Protein AF-A0A399T8A4-F1 (afdb_monomer_lite)

Sequence (99 aa):
AALARLAGGILARDGATALVLLGGEGARAVLGRQGADAILVRDAIREGMPRGTIEGGLLHGMPVVTKAGGFGSPSALTEIVPELLDPRPTEPTTQGDPA

Foldseek 3Di:
DVLLVVLVVCCVPPNDQAEEEEADVSVCSNCVVQAFPDWAFDQALDVQWTWTATPGGPRHRHIYIYHHHPDDDPCPVVVCVVVSPPPDPDDPPPPDDDD

Radius of gyration: 14.36 Å; chains: 1; bounding box: 26×35×48 Å

pLDDT: mean 87.86, std 14.81, range [43.66, 98.06]

Secondary structure (DSSP, 8-state):
-HHHHHHHHHHHHH--S-EEEESHHHHHHHHHHTT--EEEEEEEEETTEEEEEEESGGGTT-EEEEE-TT-S-TTHHHHHHHHHH--S-------PPP-

Structure (mmCIF, N/CA/C/O backbone):
data_AF-A0A399T8A4-F1
#
_entry.id   AF-A0A399T8A4-F1
#
loop_
_atom_site.group_PDB
_atom_site.id
_atom_site.type_symbol
_atom_site.label_atom_id
_atom_site.label_alt_id
_atom_site.label_comp_id
_atom_site.label_asym_id
_atom_site.label_entity_id
_atom_site.label_seq_id
_atom_site.pdbx_PDB_ins_code
_atom_site.Cartn_x
_atom_site.Cartn_y
_atom_site.Cartn_z
_atom_site.occupancy
_atom_site.B_iso_or_equiv
_atom_site.auth_seq_id
_atom_site.auth_comp_id
_atom_site.auth_asym_id
_atom_site.auth_atom_id
_atom_site.pdbx_PDB_model_num
ATOM 1 N N . ALA A 1 1 ? 4.407 -12.919 3.116 1.00 76.75 1 ALA A N 1
ATOM 2 C CA . ALA A 1 1 ? 4.193 -13.008 4.585 1.00 76.75 1 ALA A CA 1
ATOM 3 C C . ALA A 1 1 ? 5.044 -12.023 5.407 1.00 76.75 1 ALA A C 1
ATOM 5 O O . ALA A 1 1 ? 4.465 -11.233 6.145 1.00 76.75 1 ALA A O 1
ATOM 6 N N . ALA A 1 2 ? 6.383 -12.026 5.301 1.00 94.12 2 ALA A N 1
ATOM 7 C CA . ALA A 1 2 ? 7.249 -11.181 6.143 1.00 94.12 2 ALA A CA 1
ATOM 8 C C . ALA A 1 2 ? 7.031 -9.665 5.955 1.00 94.12 2 ALA A C 1
ATOM 10 O O . ALA A 1 2 ? 6.818 -8.966 6.943 1.00 94.12 2 ALA A O 1
ATOM 11 N N . LEU A 1 3 ? 6.999 -9.181 4.704 1.00 94.00 3 LEU A N 1
ATOM 12 C CA . LEU A 1 3 ? 6.743 -7.767 4.383 1.00 94.00 3 LEU A CA 1
ATOM 13 C C . LEU A 1 3 ? 5.443 -7.271 5.019 1.00 94.00 3 LEU A C 1
ATOM 15 O O . LEU A 1 3 ? 5.417 -6.255 5.698 1.00 94.00 3 LEU A O 1
ATOM 19 N N . ALA A 1 4 ? 4.375 -8.039 4.847 1.00 96.06 4 ALA A N 1
ATOM 20 C CA . ALA A 1 4 ? 3.055 -7.668 5.317 1.00 96.06 4 ALA A CA 1
ATOM 21 C C . ALA A 1 4 ? 2.941 -7.665 6.855 1.00 96.06 4 ALA A C 1
ATOM 23 O O . ALA A 1 4 ? 2.211 -6.858 7.421 1.00 96.06 4 ALA A O 1
ATOM 24 N N . ARG A 1 5 ? 3.718 -8.507 7.553 1.00 96.88 5 ARG A N 1
ATOM 25 C CA . ARG A 1 5 ? 3.858 -8.438 9.016 1.00 96.88 5 ARG A CA 1
ATOM 26 C C . ARG A 1 5 ? 4.585 -7.165 9.458 1.00 96.88 5 ARG A C 1
ATOM 28 O O . ARG A 1 5 ? 4.152 -6.537 10.417 1.00 96.88 5 ARG A O 1
ATOM 35 N N . LEU A 1 6 ? 5.683 -6.808 8.789 1.00 96.88 6 LEU A N 1
ATOM 36 C CA . LEU A 1 6 ? 6.459 -5.608 9.119 1.00 96.88 6 LEU A CA 1
ATOM 37 C C . LEU A 1 6 ? 5.663 -4.332 8.834 1.00 96.88 6 LEU A C 1
ATOM 39 O O . LEU A 1 6 ? 5.568 -3.480 9.709 1.00 96.88 6 LEU A O 1
ATOM 43 N N . ALA A 1 7 ? 5.034 -4.247 7.660 1.00 96.44 7 ALA A N 1
ATOM 44 C CA . ALA A 1 7 ? 4.172 -3.131 7.288 1.00 96.44 7 ALA A CA 1
ATOM 45 C C . ALA A 1 7 ? 3.030 -2.949 8.296 1.00 96.44 7 ALA A C 1
ATOM 47 O O . ALA A 1 7 ? 2.852 -1.851 8.809 1.00 96.44 7 ALA A O 1
ATOM 48 N N . GLY A 1 8 ? 2.324 -4.027 8.659 1.00 96.44 8 GLY A N 1
ATOM 49 C CA . GLY A 1 8 ? 1.278 -3.963 9.683 1.00 96.44 8 GLY A CA 1
ATOM 50 C C . GLY A 1 8 ? 1.796 -3.480 11.042 1.00 96.44 8 GLY A C 1
ATOM 51 O O . GLY A 1 8 ? 1.129 -2.695 11.706 1.00 96.44 8 GLY A O 1
ATOM 52 N N . GLY A 1 9 ? 3.009 -3.885 11.435 1.00 97.00 9 GLY A N 1
ATOM 53 C CA . GLY A 1 9 ? 3.648 -3.413 12.666 1.00 97.00 9 GLY A CA 1
ATOM 54 C C . GLY A 1 9 ? 4.000 -1.921 12.654 1.00 97.00 9 GLY A C 1
ATOM 55 O O . GLY A 1 9 ? 3.841 -1.268 13.678 1.00 97.00 9 GLY A O 1
ATOM 56 N N . ILE A 1 10 ? 4.447 -1.379 11.517 1.00 96.06 10 ILE A N 1
ATOM 57 C CA . ILE A 1 10 ? 4.735 0.058 11.359 1.00 96.06 10 ILE A CA 1
ATOM 58 C C . ILE A 1 10 ? 3.427 0.855 11.358 1.00 96.06 10 ILE A C 1
ATOM 60 O O . ILE A 1 10 ? 3.277 1.794 12.132 1.00 96.06 10 ILE A O 1
ATOM 64 N N . LEU A 1 11 ? 2.443 0.423 10.564 1.00 95.94 11 LEU A N 1
ATOM 65 C CA . LEU A 1 11 ? 1.143 1.091 10.457 1.00 95.94 11 LEU A CA 1
ATOM 66 C C . LEU A 1 11 ? 0.403 1.146 11.795 1.00 95.94 11 LEU A C 1
ATOM 68 O O . LEU A 1 11 ? -0.212 2.157 12.108 1.00 95.94 11 LEU A O 1
ATOM 72 N N . ALA A 1 12 ? 0.484 0.087 12.602 1.00 94.31 12 ALA A N 1
ATOM 73 C CA . ALA A 1 12 ? -0.140 0.060 13.922 1.00 94.31 12 ALA A CA 1
ATOM 74 C C . ALA A 1 12 ? 0.552 0.978 14.946 1.00 94.31 12 ALA A C 1
ATOM 76 O O . ALA A 1 12 ? -0.083 1.386 15.914 1.00 94.31 12 ALA A O 1
ATOM 77 N N . ARG A 1 13 ? 1.849 1.266 14.770 1.00 95.50 13 ARG A N 1
ATOM 78 C CA . ARG A 1 13 ? 2.638 2.074 15.710 1.00 95.50 13 ARG A CA 1
ATOM 79 C C . ARG A 1 13 ? 2.632 3.556 15.365 1.00 95.50 13 ARG A C 1
ATOM 81 O O . ARG A 1 13 ? 2.414 4.370 16.253 1.00 95.50 13 ARG A O 1
ATOM 88 N N . ASP A 1 14 ? 2.872 3.871 14.098 1.00 93.12 14 ASP A N 1
ATOM 89 C CA . ASP A 1 14 ? 3.171 5.231 13.641 1.00 93.12 14 ASP A CA 1
ATOM 90 C C . ASP A 1 14 ? 2.099 5.774 12.676 1.00 93.12 14 ASP A C 1
ATOM 92 O O . ASP A 1 14 ? 2.051 6.973 12.405 1.00 93.12 14 ASP A O 1
ATOM 96 N N . GLY A 1 15 ? 1.211 4.908 12.172 1.00 91.75 15 GLY A N 1
ATOM 97 C CA . GLY A 1 15 ? 0.235 5.259 11.141 1.00 91.75 15 GLY A CA 1
ATOM 98 C C . GLY A 1 15 ? 0.872 5.518 9.771 1.00 91.75 15 GLY A C 1
ATOM 99 O O . GLY A 1 15 ? 2.058 5.283 9.544 1.00 91.75 15 GLY A O 1
ATOM 100 N N . ALA A 1 16 ? 0.053 5.977 8.826 1.00 92.44 16 ALA A N 1
ATOM 101 C CA . ALA A 1 16 ? 0.491 6.500 7.535 1.00 92.44 16 ALA A CA 1
ATOM 102 C C . ALA A 1 16 ? -0.591 7.420 6.960 1.00 92.44 16 ALA A C 1
ATOM 104 O O . ALA A 1 16 ? -1.774 7.243 7.244 1.00 92.44 16 ALA A O 1
ATOM 105 N N . THR A 1 17 ? -0.193 8.378 6.127 1.00 92.19 17 THR A N 1
ATOM 106 C CA . THR A 1 17 ? -1.128 9.228 5.373 1.00 92.19 17 THR A CA 1
ATOM 107 C C . THR A 1 17 ? -1.507 8.619 4.025 1.00 92.19 17 THR A C 1
ATOM 109 O O . THR A 1 17 ? -2.593 8.886 3.522 1.00 92.19 17 THR A O 1
ATOM 112 N N . ALA A 1 18 ? -0.633 7.791 3.449 1.00 93.62 18 ALA A N 1
ATOM 113 C CA . ALA A 1 18 ? -0.850 7.087 2.192 1.00 93.62 18 ALA A CA 1
ATOM 114 C C . ALA A 1 18 ? 0.048 5.844 2.093 1.00 93.62 18 ALA A C 1
ATOM 116 O O . ALA A 1 18 ? 1.057 5.726 2.795 1.00 93.62 18 ALA A O 1
ATOM 117 N N . LEU A 1 19 ? -0.293 4.935 1.179 1.00 95.25 19 LEU A N 1
ATOM 118 C CA . LEU A 1 19 ? 0.486 3.734 0.881 1.00 95.25 19 LEU A CA 1
ATOM 119 C C . LEU A 1 19 ? 0.923 3.682 -0.582 1.00 95.25 19 LEU A C 1
ATOM 121 O O . LEU A 1 19 ? 0.127 3.910 -1.487 1.00 95.25 19 LEU A O 1
ATOM 125 N N . VAL A 1 20 ? 2.172 3.281 -0.820 1.00 95.69 20 VAL A N 1
ATOM 126 C CA . VAL A 1 20 ? 2.658 2.898 -2.152 1.00 95.69 20 VAL A CA 1
ATOM 127 C C . VAL A 1 20 ? 3.086 1.435 -2.107 1.00 95.69 20 VAL A C 1
ATOM 129 O O . VAL A 1 20 ? 3.999 1.071 -1.367 1.00 95.69 20 VAL A O 1
ATOM 132 N N . LEU A 1 21 ? 2.415 0.581 -2.881 1.00 95.56 21 LEU A N 1
ATOM 133 C CA . LEU A 1 21 ? 2.617 -0.867 -2.872 1.00 95.56 21 LEU A CA 1
ATOM 134 C C . LEU A 1 21 ? 3.142 -1.356 -4.223 1.00 95.56 21 LEU A C 1
ATOM 136 O O . LEU A 1 21 ? 2.508 -1.196 -5.266 1.00 95.56 21 LEU A O 1
ATOM 140 N N . LEU A 1 22 ? 4.312 -1.989 -4.193 1.00 93.25 22 LEU A N 1
ATOM 141 C CA . LEU A 1 22 ? 5.019 -2.453 -5.382 1.00 93.25 22 LEU A CA 1
ATOM 142 C C . LEU A 1 22 ? 4.982 -3.973 -5.484 1.00 93.25 22 LEU A C 1
ATOM 144 O O . LEU A 1 22 ? 5.367 -4.682 -4.556 1.00 93.25 22 LEU A O 1
ATOM 148 N N . GLY A 1 23 ? 4.573 -4.465 -6.649 1.00 92.62 23 GLY A N 1
ATOM 149 C CA . GLY A 1 23 ? 4.387 -5.887 -6.904 1.00 92.62 23 GLY A CA 1
ATOM 150 C C . GLY A 1 23 ? 3.050 -6.409 -6.371 1.00 92.62 23 GLY A C 1
ATOM 151 O O . GLY A 1 23 ? 2.561 -6.003 -5.319 1.00 92.62 23 GLY A O 1
ATOM 152 N N . GLY A 1 24 ? 2.452 -7.345 -7.109 1.00 92.50 24 GLY A N 1
ATOM 153 C CA . GLY A 1 24 ? 1.101 -7.831 -6.815 1.00 92.50 24 GLY A CA 1
ATOM 154 C C . GLY A 1 24 ? 1.004 -8.656 -5.530 1.00 92.50 24 GLY A C 1
ATOM 155 O O . GLY A 1 24 ? 0.084 -8.452 -4.744 1.00 92.50 24 GLY A O 1
ATOM 156 N N . GLU A 1 25 ? 1.953 -9.566 -5.300 1.00 94.31 25 GLU A N 1
ATOM 157 C CA . GLU A 1 25 ? 1.933 -10.458 -4.131 1.00 94.31 25 GLU A CA 1
ATOM 158 C C . GLU A 1 25 ? 2.160 -9.688 -2.824 1.00 94.31 25 GLU A C 1
ATOM 160 O O . GLU A 1 25 ? 1.431 -9.859 -1.848 1.00 94.31 25 GLU A O 1
ATOM 165 N N . GLY A 1 26 ? 3.139 -8.777 -2.818 1.00 94.25 26 GLY A N 1
ATOM 166 C CA . GLY A 1 26 ? 3.411 -7.909 -1.674 1.00 94.25 26 GLY A CA 1
ATOM 167 C C . GLY A 1 26 ? 2.216 -7.019 -1.340 1.00 94.25 26 GLY A C 1
ATOM 168 O O . GLY A 1 26 ? 1.802 -6.973 -0.182 1.00 94.25 26 GLY A O 1
ATOM 169 N N . ALA A 1 27 ? 1.626 -6.381 -2.357 1.00 95.75 27 ALA A N 1
ATOM 170 C CA . ALA A 1 27 ? 0.446 -5.540 -2.193 1.00 95.75 27 ALA A CA 1
ATOM 171 C C . ALA A 1 27 ? -0.742 -6.321 -1.616 1.00 95.75 27 ALA A C 1
ATOM 173 O O . ALA A 1 27 ? -1.299 -5.915 -0.597 1.00 95.75 27 ALA A O 1
ATOM 174 N N . ARG A 1 28 ? -1.085 -7.478 -2.205 1.00 95.69 28 ARG A N 1
ATOM 175 C CA . ARG A 1 28 ? -2.179 -8.333 -1.713 1.00 95.69 28 ARG A CA 1
ATOM 176 C C . ARG A 1 28 ? -1.946 -8.800 -0.284 1.00 95.69 28 ARG A C 1
ATOM 178 O O . ARG A 1 28 ? -2.861 -8.737 0.530 1.00 95.69 28 ARG A O 1
ATOM 185 N N . ALA A 1 29 ? -0.728 -9.229 0.039 1.00 97.12 29 ALA A N 1
ATOM 186 C CA . ALA A 1 29 ? -0.408 -9.696 1.380 1.00 97.12 29 ALA A CA 1
ATOM 187 C C . ALA A 1 29 ? -0.530 -8.579 2.430 1.00 97.12 29 ALA A C 1
ATOM 189 O O . ALA A 1 29 ? -1.013 -8.843 3.529 1.00 97.12 29 ALA A O 1
ATOM 190 N N . VAL A 1 30 ? -0.084 -7.355 2.116 1.00 97.31 30 VAL A N 1
ATOM 191 C CA . VAL A 1 30 ? -0.222 -6.188 3.006 1.00 97.31 30 VAL A CA 1
ATOM 192 C C . VAL A 1 30 ? -1.697 -5.850 3.193 1.00 97.31 30 VAL A C 1
ATOM 194 O O . VAL A 1 30 ? -2.174 -5.871 4.321 1.00 97.31 30 VAL A O 1
ATOM 197 N N . LEU A 1 31 ? -2.431 -5.620 2.103 1.00 97.25 31 LEU A N 1
ATOM 198 C CA . LEU A 1 31 ? -3.840 -5.220 2.144 1.00 97.25 31 LEU A CA 1
ATOM 199 C C . LEU A 1 31 ? -4.713 -6.257 2.861 1.00 97.25 31 LEU A C 1
ATOM 201 O O . LEU A 1 31 ? -5.444 -5.910 3.786 1.00 97.25 31 LEU A O 1
ATOM 205 N N . GLY A 1 32 ? -4.558 -7.539 2.520 1.00 97.25 32 GLY A N 1
ATOM 206 C CA . GLY A 1 32 ? -5.334 -8.616 3.133 1.00 97.25 32 GLY A CA 1
ATOM 207 C C . GLY A 1 32 ? -5.085 -8.761 4.636 1.00 97.25 32 GLY A C 1
ATOM 208 O O . GLY A 1 32 ? -6.021 -8.985 5.396 1.00 97.25 32 GLY A O 1
ATOM 209 N N . ARG A 1 33 ? -3.846 -8.569 5.113 1.00 96.75 33 ARG A N 1
ATOM 210 C CA . ARG A 1 33 ? -3.552 -8.610 6.561 1.00 96.75 33 ARG A CA 1
ATOM 211 C C . ARG A 1 33 ? -4.144 -7.441 7.334 1.00 96.75 33 ARG A C 1
ATOM 213 O O . ARG A 1 33 ? -4.395 -7.591 8.525 1.00 96.75 33 ARG A O 1
ATOM 220 N N . GLN A 1 34 ? -4.341 -6.304 6.675 1.00 96.88 34 GLN A N 1
ATOM 221 C CA . GLN A 1 34 ? -4.970 -5.132 7.276 1.00 96.88 34 GLN A CA 1
ATOM 222 C C . GLN A 1 34 ? -6.503 -5.160 7.144 1.00 96.88 34 GLN A C 1
ATOM 224 O O . GLN A 1 34 ? -7.164 -4.234 7.612 1.00 96.88 34 GLN A O 1
ATOM 229 N N . GLY A 1 35 ? -7.062 -6.222 6.550 1.00 97.44 35 GLY A N 1
ATOM 230 C CA . GLY A 1 35 ? -8.501 -6.428 6.395 1.00 97.44 35 GLY A CA 1
ATOM 231 C C . GLY A 1 35 ? -9.135 -5.617 5.267 1.00 97.44 35 GLY A C 1
ATOM 232 O O . GLY A 1 35 ? -10.328 -5.362 5.333 1.00 97.44 35 GLY A O 1
ATOM 233 N N . ALA A 1 36 ? -8.356 -5.164 4.280 1.00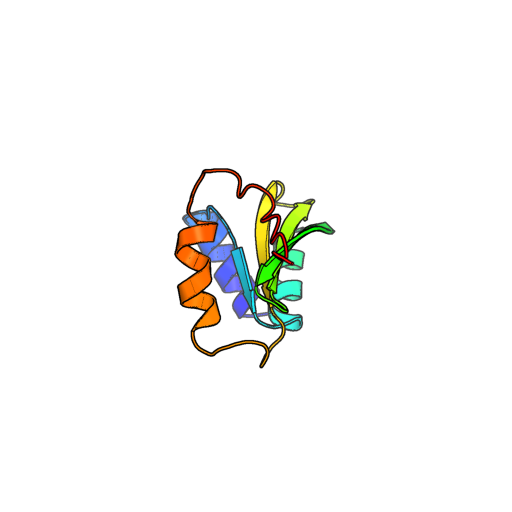 98.06 36 ALA A N 1
ATOM 234 C CA . ALA A 1 36 ? -8.904 -4.452 3.131 1.00 98.06 36 ALA A CA 1
ATOM 235 C C . ALA A 1 36 ? -9.704 -5.400 2.223 1.00 98.06 36 ALA A C 1
ATOM 237 O O . ALA A 1 36 ? -9.217 -6.476 1.867 1.00 98.06 36 ALA A O 1
ATOM 238 N N . ASP A 1 37 ? -10.883 -4.952 1.801 1.00 97.56 37 ASP A N 1
ATOM 239 C CA . ASP A 1 37 ? -11.789 -5.684 0.915 1.00 97.56 37 ASP A CA 1
ATOM 240 C C . ASP A 1 37 ? -11.504 -5.362 -0.556 1.00 97.56 37 ASP A C 1
ATOM 242 O O . ASP A 1 37 ? -11.492 -6.246 -1.416 1.00 97.56 37 ASP A O 1
ATOM 246 N N . ALA A 1 38 ? -11.252 -4.083 -0.853 1.00 97.19 38 ALA A N 1
ATOM 247 C CA . ALA A 1 38 ? -11.039 -3.602 -2.212 1.00 97.19 38 ALA A CA 1
ATOM 248 C C . ALA A 1 38 ? -10.185 -2.325 -2.263 1.00 97.19 38 ALA A C 1
ATOM 250 O O . ALA A 1 38 ? -9.888 -1.688 -1.252 1.00 97.19 38 ALA A O 1
ATOM 251 N N . ILE A 1 39 ? -9.805 -1.946 -3.485 1.00 97.62 39 ILE A N 1
ATOM 252 C CA . ILE A 1 39 ? -9.309 -0.607 -3.803 1.00 97.62 39 ILE A CA 1
ATOM 253 C C . ILE A 1 39 ? -10.317 0.029 -4.753 1.00 97.62 39 ILE A C 1
ATOM 255 O O . ILE A 1 39 ? -10.516 -0.469 -5.863 1.00 97.62 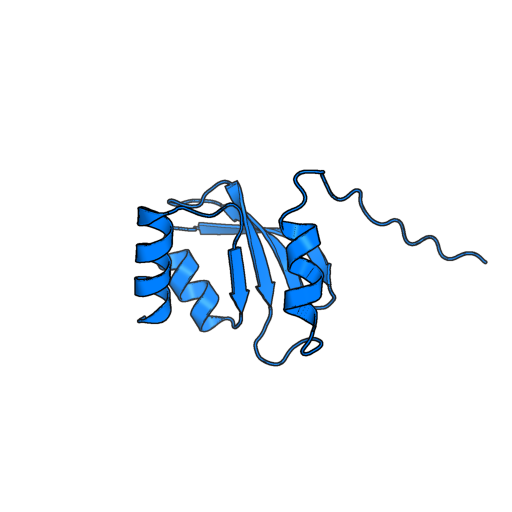39 ILE A O 1
ATOM 259 N N . LEU A 1 40 ? -10.910 1.149 -4.346 1.00 97.44 40 LEU A N 1
ATOM 260 C CA . LEU A 1 40 ? -11.665 2.006 -5.248 1.00 97.44 40 LEU A CA 1
ATOM 261 C C . LEU A 1 40 ? -10.673 2.831 -6.074 1.00 97.44 40 LEU A C 1
ATOM 263 O O . LEU A 1 40 ? -10.122 3.826 -5.597 1.00 97.44 40 LEU A O 1
ATOM 267 N N . VAL A 1 41 ? -10.396 2.378 -7.295 1.00 96.25 41 VAL A N 1
ATOM 268 C CA . VAL A 1 41 ? -9.476 3.053 -8.218 1.00 96.25 41 VAL A CA 1
ATOM 269 C C . VAL A 1 41 ? -10.128 4.333 -8.737 1.00 96.25 41 VAL A C 1
ATOM 271 O O . VAL A 1 41 ? -11.266 4.301 -9.199 1.00 96.25 41 VAL A O 1
ATOM 274 N N . ARG A 1 42 ? -9.406 5.454 -8.652 1.00 93.56 42 ARG A N 1
ATOM 275 C CA . ARG A 1 42 ? -9.873 6.771 -9.110 1.00 93.56 42 ARG A CA 1
ATOM 276 C C . ARG A 1 42 ? -9.264 7.132 -10.459 1.00 93.56 42 ARG A C 1
ATOM 278 O O . ARG A 1 42 ? -9.979 7.478 -11.389 1.00 93.56 42 ARG A O 1
ATOM 285 N N . ASP A 1 43 ? -7.945 7.024 -10.546 1.00 93.81 43 ASP A N 1
ATOM 286 C CA . ASP A 1 43 ? -7.145 7.371 -11.717 1.00 93.81 43 ASP A CA 1
ATOM 287 C C . ASP A 1 43 ? -5.793 6.636 -11.671 1.00 93.81 43 ASP A C 1
ATOM 289 O O . ASP A 1 43 ? -5.616 5.651 -10.944 1.00 93.81 43 ASP A O 1
ATOM 293 N N . ALA A 1 44 ? -4.834 7.096 -12.470 1.00 92.88 44 ALA A N 1
ATOM 294 C CA . ALA A 1 44 ? -3.446 6.682 -12.391 1.00 92.88 44 ALA A CA 1
ATOM 295 C C . ALA A 1 44 ? -2.562 7.919 -12.219 1.00 92.88 44 ALA A C 1
ATOM 297 O O . ALA A 1 44 ? -2.608 8.832 -13.040 1.00 92.88 44 ALA A O 1
ATOM 298 N N . ILE A 1 45 ? -1.735 7.929 -11.171 1.00 92.06 45 ILE A N 1
ATOM 299 C CA . ILE A 1 45 ? -0.823 9.050 -10.897 1.00 92.06 45 ILE A CA 1
ATOM 300 C C . ILE A 1 45 ? 0.290 9.128 -11.949 1.00 92.06 45 ILE A C 1
ATOM 302 O O . ILE A 1 45 ? 0.759 10.202 -12.304 1.00 92.06 45 ILE A O 1
ATOM 306 N N . ARG A 1 46 ? 0.697 7.977 -12.483 1.00 92.69 46 ARG A N 1
ATOM 307 C CA . ARG A 1 46 ? 1.581 7.810 -13.642 1.00 92.69 46 ARG A CA 1
ATOM 308 C C . ARG A 1 46 ? 1.143 6.558 -14.397 1.00 92.69 46 ARG A C 1
ATOM 310 O O . ARG A 1 46 ? 0.410 5.727 -13.851 1.00 92.69 46 ARG A O 1
ATOM 317 N N . GLU A 1 47 ? 1.617 6.386 -15.627 1.00 88.94 47 GLU A N 1
ATOM 318 C CA . GLU A 1 47 ? 1.342 5.178 -16.407 1.00 88.94 47 GLU A CA 1
ATOM 319 C C . GLU A 1 47 ? 1.726 3.909 -15.621 1.00 88.94 47 GLU A C 1
ATOM 321 O O . GLU A 1 47 ? 2.815 3.803 -15.052 1.00 88.94 47 GLU A O 1
ATOM 326 N N . GLY A 1 48 ? 0.790 2.958 -15.538 1.00 90.62 48 GLY A N 1
ATOM 327 C CA . GLY A 1 48 ? 0.936 1.712 -14.776 1.00 90.62 48 GLY A CA 1
ATOM 328 C C . GLY A 1 48 ? 1.055 1.871 -13.257 1.00 90.62 48 GLY A C 1
ATOM 329 O O . GLY A 1 48 ? 1.438 0.913 -12.578 1.00 90.62 48 GLY A O 1
ATOM 330 N N . MET A 1 49 ? 0.696 3.042 -12.720 1.00 93.94 49 MET A N 1
ATOM 331 C CA . MET A 1 49 ? 0.603 3.313 -11.285 1.00 93.94 49 MET A CA 1
ATOM 332 C C . MET A 1 49 ? -0.820 3.747 -10.889 1.00 93.94 49 MET A C 1
ATOM 334 O O . MET A 1 49 ? -1.063 4.941 -10.697 1.00 93.94 49 MET A O 1
ATOM 338 N N . PRO A 1 50 ? -1.787 2.813 -10.774 1.00 94.50 50 PRO A N 1
ATOM 339 C CA . PRO A 1 50 ? -3.143 3.145 -10.349 1.00 94.50 50 PRO A CA 1
ATOM 340 C C . PRO A 1 50 ? -3.166 3.754 -8.949 1.00 94.50 50 PRO A C 1
ATOM 342 O O . PRO A 1 50 ? -2.516 3.233 -8.034 1.00 94.50 50 PRO A O 1
ATOM 345 N N . ARG A 1 51 ? -3.962 4.810 -8.782 1.00 95.44 51 ARG A N 1
ATOM 346 C CA . ARG A 1 51 ? -4.226 5.495 -7.517 1.00 95.44 51 ARG A CA 1
ATOM 347 C C . ARG A 1 51 ? -5.690 5.317 -7.131 1.00 95.44 51 ARG A C 1
ATOM 349 O O . ARG A 1 51 ? -6.600 5.424 -7.953 1.00 95.44 51 ARG A O 1
ATOM 356 N N . GLY A 1 52 ? -5.925 5.051 -5.857 1.00 95.62 52 GLY A N 1
ATOM 357 C CA . GLY A 1 52 ? -7.261 4.828 -5.334 1.00 95.62 52 GLY A CA 1
ATOM 358 C C . GLY A 1 52 ? -7.347 4.994 -3.829 1.00 95.62 52 GLY A C 1
ATOM 359 O O . GLY A 1 52 ? -6.455 5.547 -3.184 1.00 95.62 52 GLY A O 1
ATOM 360 N N . THR A 1 53 ? -8.444 4.498 -3.279 1.00 97.00 53 THR A N 1
ATOM 361 C CA . THR A 1 53 ? -8.729 4.504 -1.845 1.00 97.00 53 THR A CA 1
ATOM 362 C C . THR A 1 53 ? -9.001 3.087 -1.371 1.00 97.00 53 THR A C 1
ATOM 364 O O . THR A 1 53 ? -9.655 2.317 -2.073 1.00 97.00 53 THR A O 1
ATOM 367 N N . ILE A 1 54 ? -8.471 2.730 -0.203 1.00 98.06 54 ILE A N 1
ATOM 368 C CA . ILE A 1 54 ? -8.705 1.420 0.405 1.00 98.06 54 ILE A CA 1
ATOM 369 C C . ILE A 1 54 ? -10.128 1.359 0.970 1.00 98.06 54 ILE A C 1
ATOM 371 O O . ILE A 1 54 ? -10.542 2.226 1.738 1.00 98.06 54 ILE A O 1
ATOM 375 N N . GLU A 1 55 ? -10.849 0.298 0.624 1.00 98.00 55 GLU A N 1
ATOM 376 C CA . GLU A 1 55 ? -12.160 -0.039 1.171 1.00 98.00 55 GLU A CA 1
ATOM 377 C C . GLU A 1 55 ? -12.021 -1.191 2.173 1.00 98.00 55 GLU A C 1
ATOM 379 O O . GLU A 1 55 ? -11.348 -2.184 1.883 1.00 98.00 55 GLU A O 1
ATOM 384 N N . GLY A 1 56 ? -12.643 -1.056 3.348 1.00 97.19 56 GLY A N 1
ATOM 385 C CA . GLY A 1 56 ? -12.596 -2.061 4.411 1.00 97.19 56 GLY A CA 1
ATOM 386 C C . GLY A 1 56 ? -11.342 -2.045 5.296 1.00 97.19 56 GLY A C 1
ATOM 387 O O . GLY A 1 56 ? -10.313 -1.431 4.996 1.00 97.19 56 GLY A O 1
ATOM 388 N N . GLY A 1 57 ? -11.448 -2.748 6.423 1.00 96.75 57 GLY A N 1
ATOM 389 C CA . GLY A 1 57 ? -10.340 -2.996 7.342 1.00 96.75 57 GLY A CA 1
ATOM 390 C C . GLY A 1 57 ? -9.812 -1.772 8.089 1.00 96.75 57 GLY A C 1
ATOM 391 O O . GLY A 1 57 ? -10.446 -0.724 8.185 1.00 96.75 57 GLY A O 1
ATOM 392 N N . LEU A 1 58 ? -8.605 -1.923 8.636 1.00 95.69 58 LEU A N 1
ATOM 393 C CA . LEU A 1 58 ? -7.943 -0.917 9.478 1.00 95.69 58 LEU A CA 1
ATOM 394 C C . LEU A 1 58 ? -7.460 0.314 8.701 1.00 95.69 58 LEU A C 1
ATOM 396 O O . LEU A 1 58 ? -7.095 1.315 9.308 1.00 95.69 58 LEU A O 1
ATOM 400 N N . LEU A 1 59 ? -7.401 0.216 7.373 1.00 96.31 59 LEU A N 1
ATOM 401 C CA . LEU A 1 59 ? -6.890 1.263 6.490 1.00 96.31 59 LEU A CA 1
ATOM 402 C C . LEU A 1 59 ? -7.990 1.869 5.613 1.00 96.31 59 LEU A C 1
ATOM 404 O O . LEU A 1 59 ? -7.676 2.524 4.621 1.00 96.31 59 LEU A O 1
ATOM 408 N N . HIS A 1 60 ? -9.263 1.636 5.937 1.00 96.75 60 HIS A N 1
ATOM 409 C CA . HIS A 1 60 ? -10.380 2.186 5.178 1.00 96.75 60 HIS A CA 1
ATOM 410 C C . HIS A 1 60 ? -10.249 3.710 5.008 1.00 96.75 60 HIS A C 1
ATOM 412 O O . HIS A 1 60 ? -9.928 4.430 5.953 1.00 96.75 60 HIS A O 1
ATOM 418 N N . GLY A 1 61 ? -10.468 4.198 3.787 1.00 95.50 61 GLY A N 1
ATOM 419 C CA . GLY A 1 61 ? -10.322 5.609 3.433 1.00 95.50 61 GLY A CA 1
ATOM 420 C C . GLY A 1 61 ? -8.885 6.048 3.122 1.00 95.50 61 GLY A C 1
ATOM 421 O O . GLY A 1 61 ? -8.689 7.156 2.621 1.00 95.50 61 GLY A O 1
ATOM 422 N N . MET A 1 62 ? -7.873 5.203 3.351 1.00 94.94 62 MET A N 1
ATOM 423 C CA . MET A 1 62 ? -6.477 5.564 3.096 1.00 94.94 62 MET A CA 1
ATOM 424 C C . MET A 1 62 ? -6.167 5.603 1.587 1.00 94.94 62 MET A C 1
ATOM 426 O O . MET A 1 62 ? -6.487 4.647 0.869 1.00 94.94 62 MET A O 1
ATOM 430 N N . PRO A 1 63 ? -5.511 6.669 1.086 1.00 95.25 63 PRO A N 1
ATOM 431 C CA . PRO A 1 63 ? -4.974 6.710 -0.267 1.00 95.25 63 PRO A CA 1
ATOM 432 C C . PRO A 1 63 ? -3.951 5.600 -0.508 1.00 95.25 63 PRO A C 1
ATOM 434 O O . PRO A 1 63 ? -3.051 5.367 0.303 1.00 95.25 63 PRO A O 1
ATOM 437 N N . VAL A 1 64 ? -4.057 4.942 -1.659 1.00 95.88 64 VAL A N 1
ATOM 438 C CA . VAL A 1 64 ? -3.123 3.896 -2.071 1.00 95.88 64 VAL A CA 1
ATOM 439 C C . VAL A 1 64 ? -2.742 4.048 -3.535 1.00 95.88 64 VAL A C 1
ATOM 441 O O . VAL A 1 64 ? -3.593 4.266 -4.397 1.00 95.88 64 VAL A O 1
ATOM 444 N N . VAL A 1 65 ? -1.454 3.893 -3.818 1.00 96.31 65 VAL A N 1
ATOM 445 C CA . VAL A 1 65 ? -0.915 3.707 -5.164 1.00 96.31 65 VAL A CA 1
ATOM 446 C C . VAL A 1 65 ? -0.369 2.291 -5.266 1.00 96.31 65 VAL A C 1
ATOM 448 O O . VAL A 1 65 ? 0.357 1.832 -4.384 1.00 96.31 65 VAL A O 1
ATOM 451 N N . THR A 1 66 ? -0.690 1.590 -6.350 1.00 95.62 66 THR A N 1
ATOM 452 C CA . THR A 1 66 ? -0.080 0.287 -6.651 1.00 95.62 66 THR A CA 1
ATOM 453 C C . THR A 1 66 ? 0.745 0.366 -7.924 1.00 95.62 66 THR A C 1
ATOM 455 O O . THR A 1 66 ? 0.480 1.196 -8.783 1.00 95.62 66 THR A O 1
ATOM 458 N N . LYS A 1 67 ? 1.762 -0.484 -8.062 1.00 94.62 67 LYS A N 1
ATOM 459 C CA . LYS A 1 67 ? 2.510 -0.635 -9.318 1.00 94.62 67 LYS A CA 1
ATOM 460 C C . LYS A 1 67 ? 2.956 -2.077 -9.488 1.00 94.62 67 LYS A C 1
ATOM 462 O O . LYS A 1 67 ? 3.456 -2.690 -8.541 1.00 94.62 67 LYS A O 1
ATOM 467 N N . ALA A 1 68 ? 2.850 -2.615 -10.699 1.00 91.81 68 ALA A N 1
ATOM 468 C CA . ALA A 1 68 ? 3.422 -3.921 -11.011 1.00 91.81 68 ALA A CA 1
ATOM 469 C C . ALA A 1 68 ? 4.957 -3.926 -10.835 1.00 91.81 68 ALA A C 1
ATOM 471 O O . ALA A 1 68 ? 5.643 -2.902 -10.967 1.00 91.81 68 ALA A O 1
ATOM 472 N N . GLY A 1 69 ? 5.512 -5.098 -10.516 1.00 85.94 69 GLY A N 1
ATOM 473 C CA . GLY A 1 69 ? 6.964 -5.285 -10.482 1.00 85.94 69 GLY A CA 1
ATOM 474 C C . GLY A 1 69 ? 7.554 -5.061 -11.877 1.00 85.94 69 GLY A C 1
ATOM 475 O O . GLY A 1 69 ? 6.966 -5.500 -12.858 1.00 85.94 69 GLY A O 1
ATOM 476 N N . GLY A 1 70 ? 8.673 -4.341 -11.973 1.00 84.56 70 GLY A N 1
ATOM 477 C CA . GLY A 1 70 ? 9.350 -4.072 -13.251 1.00 84.56 70 GLY A CA 1
ATOM 478 C C . GLY A 1 70 ? 8.699 -3.022 -14.164 1.00 84.56 70 GLY A C 1
ATOM 479 O O . GLY A 1 70 ? 9.258 -2.733 -15.212 1.00 84.56 70 GLY A O 1
ATOM 480 N N . PHE A 1 71 ? 7.559 -2.434 -13.786 1.00 82.50 71 PHE A N 1
ATOM 481 C CA . PHE A 1 71 ? 6.904 -1.392 -14.587 1.00 82.50 71 PHE A CA 1
ATOM 482 C C . PHE A 1 71 ? 7.398 0.025 -14.243 1.00 82.50 71 PHE A C 1
ATOM 484 O O . PHE A 1 71 ? 7.680 0.294 -13.072 1.00 82.50 71 PHE A O 1
ATOM 491 N N . GLY A 1 72 ? 7.415 0.932 -15.223 1.00 81.69 72 GLY A N 1
ATOM 492 C CA . GLY A 1 72 ? 7.719 2.358 -15.049 1.00 81.69 72 GLY A CA 1
ATOM 493 C C . GLY A 1 72 ? 9.210 2.704 -14.939 1.00 81.69 72 GLY A C 1
ATOM 494 O O . GLY A 1 72 ? 10.076 1.831 -14.895 1.00 81.69 72 GLY A O 1
ATOM 495 N N . SER A 1 73 ? 9.499 4.007 -14.890 1.00 87.06 73 SER A N 1
ATOM 496 C CA . SER A 1 73 ? 10.858 4.537 -14.709 1.00 87.06 73 SER A CA 1
ATOM 497 C C . SER A 1 73 ? 11.438 4.174 -13.329 1.00 87.06 73 SER A C 1
ATOM 499 O O . SER A 1 73 ? 10.688 4.158 -12.345 1.00 87.06 73 SER A O 1
ATOM 501 N N . PRO A 1 74 ? 12.767 3.977 -13.192 1.00 86.00 74 PRO A N 1
ATOM 502 C CA . PRO A 1 74 ? 13.431 3.889 -11.888 1.00 86.00 74 PRO A CA 1
ATOM 503 C C . PRO A 1 74 ? 13.146 5.081 -10.957 1.00 86.00 74 PRO A C 1
ATOM 505 O O . PRO A 1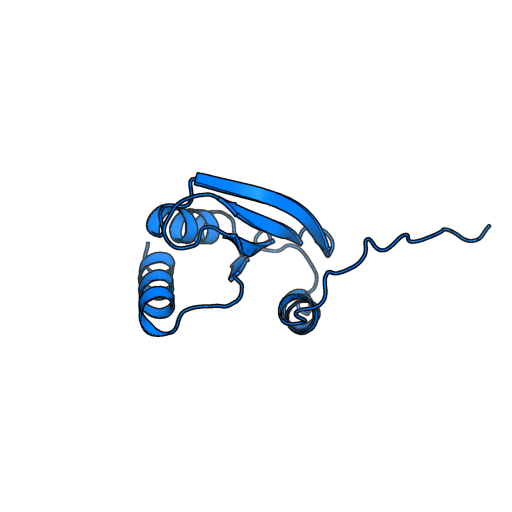 74 ? 13.150 4.917 -9.739 1.00 86.00 74 PRO A O 1
ATOM 508 N N . SER A 1 75 ? 12.862 6.262 -11.516 1.00 89.56 75 SER A N 1
ATOM 509 C CA . SER A 1 75 ? 12.535 7.492 -10.778 1.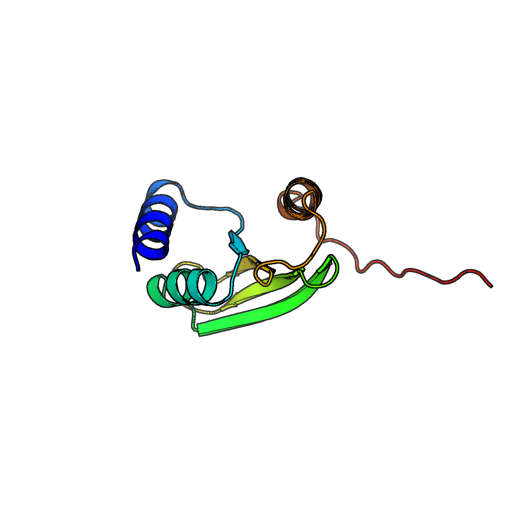00 89.56 75 SER A CA 1
ATOM 510 C C . SER A 1 75 ? 11.052 7.636 -10.415 1.00 89.56 75 SER A C 1
ATOM 512 O O . SER A 1 75 ? 10.691 8.548 -9.669 1.00 89.56 75 SER A O 1
ATOM 514 N N . ALA A 1 76 ? 10.182 6.732 -10.881 1.00 89.31 76 ALA A N 1
ATOM 515 C CA . ALA A 1 76 ? 8.733 6.900 -10.770 1.00 89.31 76 ALA A CA 1
ATOM 516 C C . ALA A 1 76 ? 8.255 7.054 -9.316 1.00 89.31 76 ALA A C 1
ATOM 518 O O . ALA A 1 76 ? 7.363 7.843 -9.035 1.00 89.31 76 ALA A O 1
ATOM 519 N N . LEU A 1 77 ? 8.874 6.345 -8.366 1.00 89.94 77 LEU A N 1
ATOM 520 C CA . LEU A 1 77 ? 8.528 6.460 -6.945 1.00 89.94 77 LEU A CA 1
ATOM 521 C C . LEU A 1 77 ? 8.826 7.846 -6.378 1.00 89.94 77 LEU A C 1
ATOM 523 O O . LEU A 1 77 ? 7.981 8.432 -5.710 1.0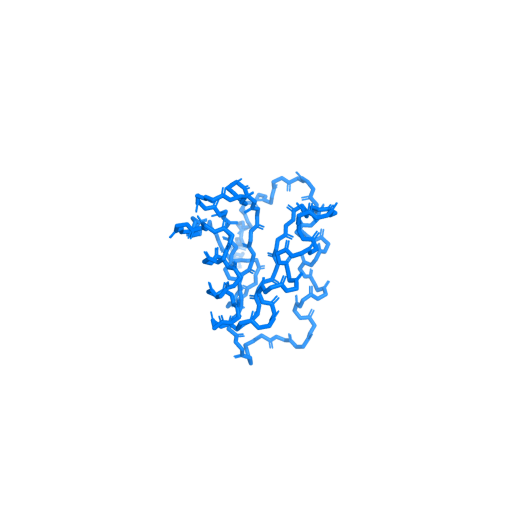0 89.94 77 LEU A O 1
ATOM 527 N N . THR A 1 78 ? 10.024 8.367 -6.634 1.00 91.25 78 THR A N 1
ATOM 528 C CA . THR A 1 78 ? 10.442 9.674 -6.115 1.00 91.25 78 THR A CA 1
ATOM 529 C C . THR A 1 78 ? 9.642 10.815 -6.731 1.00 91.25 78 THR A C 1
ATOM 531 O O . THR A 1 78 ? 9.426 11.824 -6.072 1.00 91.25 78 THR A O 1
ATOM 534 N N . GLU A 1 79 ? 9.157 10.639 -7.960 1.00 91.00 79 GLU A N 1
ATOM 535 C CA . GLU A 1 79 ? 8.323 11.626 -8.649 1.00 91.00 79 GLU A CA 1
ATOM 536 C C . GLU A 1 79 ? 6.908 11.723 -8.073 1.00 91.00 79 GLU A C 1
ATOM 538 O O . GLU A 1 79 ? 6.343 12.814 -8.048 1.00 91.00 79 GLU A O 1
ATOM 543 N N . ILE A 1 80 ? 6.328 10.611 -7.604 1.00 91.94 80 ILE A N 1
ATOM 544 C CA . ILE A 1 80 ? 4.932 10.600 -7.138 1.00 91.94 80 ILE A CA 1
ATOM 545 C C . ILE A 1 80 ? 4.770 10.945 -5.658 1.00 91.94 80 ILE A C 1
ATOM 547 O O . ILE A 1 80 ? 3.682 11.329 -5.243 1.00 91.94 80 ILE A O 1
ATOM 551 N N . VAL A 1 81 ? 5.815 10.793 -4.840 1.00 90.38 81 VAL A N 1
ATOM 552 C CA . VAL A 1 81 ? 5.719 11.013 -3.387 1.00 90.38 81 VAL A CA 1
ATOM 553 C C . VAL A 1 81 ? 5.318 12.452 -3.034 1.00 90.38 81 VAL A C 1
ATOM 555 O O . VAL A 1 81 ? 4.410 12.595 -2.220 1.00 90.38 81 VAL A O 1
ATOM 558 N N . PRO A 1 82 ? 5.903 13.514 -3.626 1.00 89.81 82 PRO A N 1
ATOM 559 C CA . PRO A 1 82 ? 5.487 14.886 -3.327 1.00 89.81 82 PRO A CA 1
ATOM 560 C C . PRO A 1 82 ? 4.011 15.137 -3.646 1.00 89.81 82 PRO A C 1
ATOM 562 O O . PRO A 1 82 ? 3.318 15.780 -2.869 1.00 89.81 82 PRO A O 1
ATOM 565 N N . GLU A 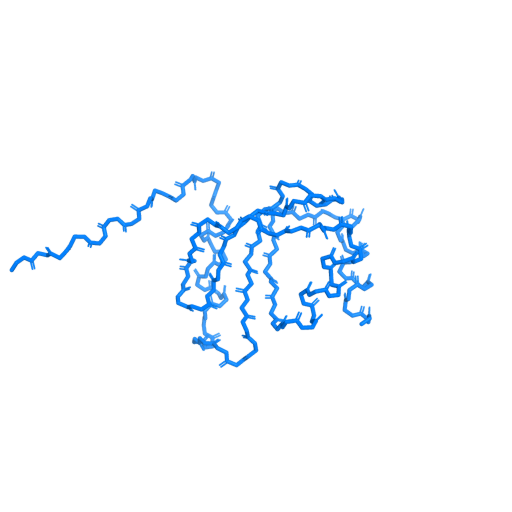1 83 ? 3.529 14.586 -4.760 1.00 88.75 83 GLU A N 1
ATOM 566 C CA . GLU A 1 83 ? 2.138 14.705 -5.201 1.00 88.75 83 GLU A CA 1
ATOM 567 C C . GLU A 1 83 ? 1.183 13.910 -4.297 1.00 88.75 83 GLU A C 1
ATOM 569 O O . GLU A 1 83 ? 0.106 14.388 -3.960 1.00 88.75 83 GLU A O 1
ATOM 574 N N . LEU A 1 84 ? 1.589 12.719 -3.848 1.00 85.50 84 LEU A N 1
ATOM 575 C CA . LEU A 1 84 ? 0.800 11.885 -2.938 1.00 85.50 84 LEU A CA 1
ATOM 576 C C . LEU A 1 84 ? 0.701 12.480 -1.525 1.00 85.50 84 LEU A C 1
ATOM 578 O O . LEU A 1 84 ? -0.246 12.185 -0.798 1.00 85.50 84 LEU A O 1
ATOM 582 N N . LEU A 1 85 ? 1.693 13.278 -1.130 1.00 84.50 85 LEU A N 1
ATOM 583 C CA . LEU A 1 85 ? 1.733 13.971 0.155 1.00 84.50 85 LEU A CA 1
ATOM 584 C C . LEU A 1 85 ? 1.122 15.378 0.099 1.00 84.50 85 LEU A C 1
ATOM 586 O O . LEU A 1 85 ? 0.938 15.975 1.160 1.00 84.50 85 LEU A O 1
ATOM 590 N N . ASP A 1 86 ? 0.803 15.910 -1.087 1.00 80.25 86 ASP A N 1
ATOM 591 C CA . ASP A 1 86 ? 0.097 17.187 -1.215 1.00 80.25 86 ASP A CA 1
ATOM 592 C C . ASP A 1 86 ? -1.373 16.983 -0.793 1.00 80.25 86 ASP A C 1
ATOM 594 O O . ASP A 1 86 ? -2.096 16.199 -1.412 1.00 80.25 86 ASP A O 1
ATOM 598 N N . PRO A 1 87 ? -1.850 17.658 0.270 1.00 60.62 87 PRO A N 1
ATOM 599 C CA . PRO A 1 87 ? -3.220 17.504 0.756 1.00 60.62 87 PRO A CA 1
ATOM 600 C C . PRO A 1 87 ? -4.276 18.107 -0.183 1.00 60.62 87 PRO A C 1
ATOM 602 O O . PRO A 1 87 ? -5.473 17.974 0.081 1.00 60.62 87 PRO A O 1
ATOM 605 N N . ARG A 1 88 ? -3.875 18.801 -1.256 1.00 58.84 88 ARG A N 1
ATOM 606 C CA . ARG A 1 88 ? -4.814 19.366 -2.228 1.00 58.84 88 ARG A CA 1
ATOM 607 C C . ARG A 1 88 ? -5.341 18.273 -3.165 1.00 58.84 88 ARG A C 1
ATOM 609 O O . ARG A 1 88 ? -4.551 17.484 -3.679 1.00 58.84 88 ARG A O 1
ATOM 616 N N . PRO A 1 89 ? -6.656 18.232 -3.451 1.00 53.84 89 PRO A N 1
ATOM 617 C CA . PRO A 1 89 ? -7.187 17.347 -4.478 1.00 53.84 89 PRO A CA 1
ATOM 618 C C . PRO A 1 89 ? -6.481 17.637 -5.803 1.00 53.84 89 PRO A C 1
ATOM 620 O O . PRO A 1 89 ? -6.501 18.773 -6.275 1.00 53.84 89 PRO A O 1
ATOM 623 N N . THR A 1 90 ? -5.843 16.628 -6.396 1.00 55.81 90 THR A N 1
ATOM 624 C CA . THR A 1 90 ? -5.330 16.740 -7.762 1.00 55.81 90 THR A CA 1
ATOM 625 C C . THR A 1 90 ? -6.540 16.932 -8.668 1.00 55.81 90 THR A C 1
ATOM 627 O O . THR A 1 90 ? -7.336 16.006 -8.835 1.00 55.81 90 THR A O 1
ATOM 630 N N . GLU A 1 91 ? -6.732 18.140 -9.195 1.00 49.25 91 GLU A N 1
ATOM 631 C CA . GLU A 1 91 ? -7.738 18.356 -10.230 1.00 49.25 91 GLU A CA 1
ATOM 632 C C . GLU A 1 91 ? -7.404 17.459 -11.429 1.00 49.25 91 GLU A C 1
ATOM 634 O O . GLU A 1 91 ? -6.220 17.284 -11.745 1.00 49.25 91 GLU A O 1
ATOM 639 N N . PRO A 1 92 ? -8.409 16.853 -12.085 1.00 47.88 92 PRO A N 1
ATOM 640 C CA . PRO A 1 92 ? -8.162 16.027 -13.254 1.00 47.88 92 PRO A CA 1
ATOM 641 C C . PRO A 1 92 ? -7.384 16.846 -14.283 1.00 47.88 92 PRO A C 1
ATOM 643 O O . PRO A 1 92 ? -7.852 17.883 -14.757 1.00 47.88 92 PRO A O 1
ATOM 646 N N . THR A 1 93 ? -6.176 16.384 -14.615 1.00 49.06 93 THR A N 1
ATOM 647 C CA . THR A 1 93 ? -5.352 16.978 -15.663 1.00 49.06 93 THR A CA 1
ATOM 648 C C . THR A 1 93 ? -6.095 16.810 -16.980 1.00 49.06 93 THR A C 1
ATOM 650 O O . THR A 1 93 ? -6.030 15.768 -17.628 1.00 49.06 93 THR A O 1
ATOM 653 N N . THR A 1 94 ? -6.847 17.835 -17.371 1.00 50.09 94 THR A N 1
ATOM 654 C CA . THR A 1 94 ? -7.360 17.942 -18.731 1.00 50.09 94 THR A CA 1
ATOM 655 C C . THR A 1 94 ? -6.162 18.333 -19.581 1.00 50.09 94 THR A C 1
ATOM 657 O O . THR A 1 94 ? -5.873 19.514 -19.763 1.00 50.09 94 THR A O 1
ATOM 660 N N . GLN A 1 95 ? -5.399 17.335 -20.029 1.00 52.25 95 GLN A N 1
ATOM 661 C CA . GLN A 1 95 ? -4.406 17.519 -21.078 1.00 52.25 95 GLN A CA 1
ATOM 662 C C . GLN A 1 95 ? -5.191 17.813 -22.363 1.00 52.25 95 GLN A C 1
ATOM 664 O O . GLN A 1 95 ? -5.562 16.911 -23.108 1.00 52.25 95 GLN A O 1
ATOM 669 N N . GLY A 1 96 ? -5.537 19.085 -22.552 1.00 43.97 96 GLY A N 1
ATOM 670 C CA . GLY A 1 96 ? -6.010 19.596 -23.825 1.00 43.97 96 GLY A CA 1
ATOM 671 C C . GLY A 1 96 ? -4.876 19.476 -24.831 1.00 43.97 96 GLY A C 1
ATOM 672 O O . GLY A 1 96 ? -3.793 20.013 -24.609 1.00 43.97 96 GLY A O 1
ATOM 673 N N . ASP A 1 97 ? -5.137 18.744 -25.902 1.00 43.66 97 ASP A N 1
ATOM 674 C CA . ASP A 1 97 ? -4.371 18.803 -27.139 1.00 43.66 97 ASP A CA 1
ATOM 675 C C . ASP A 1 97 ? -4.628 20.191 -27.760 1.00 43.66 97 ASP A C 1
ATOM 677 O O . ASP A 1 97 ? -5.790 20.504 -28.051 1.00 43.66 97 ASP A O 1
ATOM 681 N N . PRO A 1 98 ? -3.634 21.086 -27.910 1.00 56.03 98 PRO A N 1
ATOM 682 C CA . PRO A 1 98 ? -3.791 22.215 -28.807 1.00 56.03 98 PRO A CA 1
ATOM 683 C C . PRO A 1 98 ? -3.555 21.742 -30.248 1.00 56.03 98 PRO A C 1
ATOM 685 O O . PRO A 1 98 ? -2.603 21.017 -30.529 1.00 56.03 98 PRO A O 1
ATOM 688 N N . ALA A 1 99 ? -4.481 22.161 -31.111 1.00 49.03 99 ALA A N 1
ATOM 689 C CA . ALA A 1 99 ? -4.566 21.892 -32.545 1.00 49.03 99 ALA A CA 1
ATOM 690 C C . ALA A 1 99 ? -3.303 22.226 -33.356 1.00 49.03 99 ALA A C 1
ATOM 692 O O . ALA A 1 99 ? -2.547 23.139 -32.946 1.00 49.03 99 ALA A O 1
#

Organism: NCBI:txid2301718

InterPro domains:
  IPR031475 Four-carbon acid sugar kinase, nucleotide binding domain [PF17042] (1-77)
  IPR042213 Four-carbon acid sugar kinase, nucleotide binding domain superfamily [G3DSA:3.40.980.20] (1-85)